Protein AF-A0A0H2LZN5-F1 (afdb_monomer)

Radius of gyration: 19.85 Å; Cα contacts (8 Å, |Δi|>4): 74; chains: 1; bounding box: 41×36×86 Å

Solvent-accessible surface area (backbone atoms only — not comparable to full-atom values): 8452 Å² total; per-residue (Å²): 139,86,89,83,83,89,77,88,76,88,80,86,82,94,75,83,85,69,95,70,86,80,80,78,76,88,75,82,84,89,69,88,72,95,58,69,62,72,63,51,53,54,49,35,51,52,54,40,51,55,56,42,57,68,40,68,80,50,88,52,76,68,36,53,55,49,42,50,53,50,72,68,45,89,46,52,65,57,48,58,61,43,50,57,56,52,42,54,48,36,25,75,72,67,33,56,74,52,25,53,57,60,45,51,60,58,58,55,68,50,64,92,67,56,65,85,87,74,52,87,76,75,77,78,74,84,77,130

Mean predicted aligned error: 14.09 Å

Secondary structure (DSSP, 8-state):
----------------S----------S------S-HHHHHHHHHHHHHHHHHHHHT--SHHHHHHHHHHHH--SHHHHHHHHHHHHHHHHHHH-HHHHHHHHHHHHHHTTTTS-TTSS---------

Foldseek 3Di:
DDDDDDDDDDDDDPPDDDPDPPPPPPPDDDDPPPDDCVVFVVLLVVLLVLLLVLLVVDDDPLSVVLNVQSVPDPGPVSSVVSLVSSQVVCCVPVNNVVSVVSSVVSVVSCVPNDDPVPDDPPPPPPDD

Nearest PDB structures (foldseek):
  4kjm-assembly1_B  TM=8.054E-01  e=5.303E+00  Staphylococcus aureus subsp. aureus MW2
  8hpp-assembly1_C  TM=4.157E-01  e=6.659E+00  Homo sapiens

pLDDT: mean 72.1, std 19.8, range [35.47, 95.19]

Sequence (128 aa):
MRLKVATVLASGNTLLVHMLPFRSFFRFLGIPGTGSPRVGENQLGRIRAAMLSVLQVHGGHSVQRVAQRVRFATDVESLWYLRQDVMVALSAIDGEAAARRQMKAINSMFKGGLPGSMGPRAHQRFTH

Structure (mmCIF, N/CA/C/O backbone):
data_AF-A0A0H2LZN5-F1
#
_entry.id   AF-A0A0H2LZN5-F1
#
loop_
_atom_site.group_PDB
_atom_site.id
_atom_site.type_symbol
_atom_site.label_atom_id
_atom_site.label_alt_id
_atom_site.label_comp_id
_atom_site.label_asym_id
_atom_site.label_entity_id
_atom_site.label_seq_id
_atom_site.pdbx_PDB_ins_code
_atom_site.Cartn_x
_atom_site.Cartn_y
_atom_site.Cartn_z
_atom_site.occupancy
_atom_site.B_iso_or_equiv
_atom_site.auth_seq_id
_atom_site.auth_comp_id
_atom_site.auth_asym_id
_atom_site.auth_atom_id
_atom_site.pdbx_PDB_model_num
ATOM 1 N N . MET A 1 1 ? -12.812 2.847 52.636 1.00 38.31 1 MET A N 1
ATOM 2 C CA . MET A 1 1 ? -11.600 2.019 52.430 1.00 38.31 1 MET A CA 1
ATOM 3 C C . MET A 1 1 ? -11.815 1.098 51.228 1.00 38.31 1 MET A C 1
ATOM 5 O O . MET A 1 1 ? -12.844 0.447 51.183 1.00 38.31 1 MET A O 1
ATOM 9 N N . ARG A 1 2 ? -10.813 1.040 50.334 1.00 38.34 2 ARG A N 1
ATOM 10 C CA . ARG A 1 2 ? -10.564 0.110 49.201 1.00 38.34 2 ARG A CA 1
ATOM 11 C C . ARG A 1 2 ? -11.225 0.332 47.821 1.00 38.34 2 ARG A C 1
ATOM 13 O O . ARG A 1 2 ? -12.371 -0.007 47.574 1.00 38.34 2 ARG A O 1
ATOM 20 N N . LEU A 1 3 ? -10.353 0.808 46.921 1.00 42.69 3 LEU A N 1
ATOM 21 C CA . LEU A 1 3 ? -10.306 0.695 45.457 1.00 42.69 3 LEU A CA 1
ATOM 22 C C . LEU A 1 3 ? -10.593 -0.719 44.902 1.00 42.69 3 LEU A C 1
ATOM 24 O O . LEU A 1 3 ? -10.077 -1.692 45.454 1.00 42.69 3 LEU A O 1
ATOM 28 N N . LYS A 1 4 ? -11.186 -0.786 43.696 1.00 41.25 4 LYS A N 1
ATOM 29 C CA . LYS A 1 4 ? -10.572 -1.314 42.444 1.00 41.25 4 LYS A CA 1
ATOM 30 C C . LYS A 1 4 ? -11.569 -1.164 41.275 1.00 41.25 4 LYS A C 1
ATOM 32 O O . LYS A 1 4 ? -12.687 -1.634 41.378 1.00 41.25 4 LYS A O 1
ATOM 37 N N . VAL A 1 5 ? -11.301 -0.290 40.302 1.00 39.31 5 VAL A N 1
ATOM 38 C CA . VAL A 1 5 ? -10.562 -0.528 39.037 1.00 39.31 5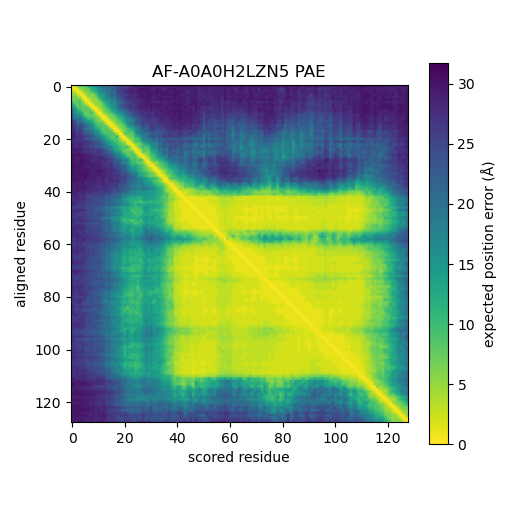 VAL A CA 1
ATOM 39 C C . VAL A 1 5 ? -11.428 -1.180 37.951 1.00 39.31 5 VAL A C 1
ATOM 41 O O . VAL A 1 5 ? -12.007 -2.241 38.137 1.00 39.31 5 VAL A O 1
ATOM 44 N N . ALA A 1 6 ? -11.450 -0.475 36.817 1.00 45.47 6 ALA A N 1
ATOM 45 C CA . ALA A 1 6 ? -11.960 -0.809 35.497 1.00 45.47 6 ALA A CA 1
ATOM 46 C C . ALA A 1 6 ? -12.026 -2.302 35.144 1.00 45.47 6 ALA A C 1
ATOM 48 O O . ALA A 1 6 ? -11.067 -3.051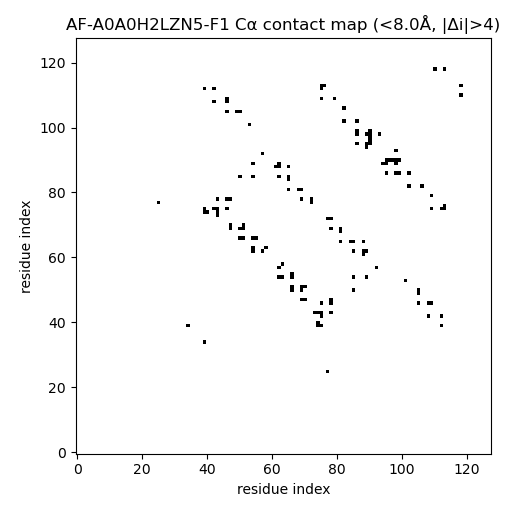 35.313 1.00 45.47 6 ALA A O 1
ATOM 49 N N . THR A 1 7 ? -13.117 -2.695 34.495 1.00 37.47 7 THR A N 1
ATOM 50 C CA . THR A 1 7 ? -13.108 -3.811 33.550 1.00 37.47 7 THR A CA 1
ATOM 51 C C . THR A 1 7 ? -13.967 -3.419 32.362 1.00 37.47 7 THR A C 1
ATOM 53 O O . THR A 1 7 ? -15.192 -3.485 32.376 1.00 37.47 7 THR A O 1
ATOM 56 N N . VAL A 1 8 ? -13.250 -2.938 31.350 1.00 47.56 8 VAL A N 1
ATOM 57 C CA . VAL A 1 8 ? -13.606 -3.012 29.939 1.00 47.56 8 VAL A CA 1
ATOM 58 C C . VAL A 1 8 ? -14.151 -4.410 29.666 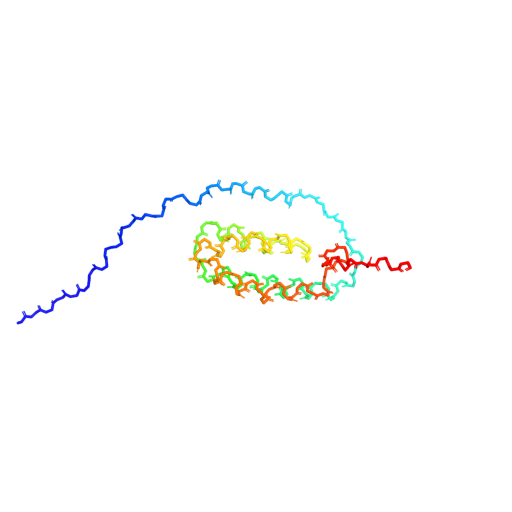1.00 47.56 8 VAL A C 1
ATOM 60 O O . VAL A 1 8 ? -13.405 -5.385 29.746 1.00 47.56 8 VAL A O 1
ATOM 63 N N . LEU A 1 9 ? -15.441 -4.507 29.354 1.00 38.22 9 LEU A N 1
ATOM 64 C CA . LEU A 1 9 ? -16.006 -5.712 28.767 1.00 38.22 9 LEU A CA 1
ATOM 65 C C . LEU A 1 9 ? -16.308 -5.425 27.302 1.00 38.22 9 LEU A C 1
ATOM 67 O O . LEU A 1 9 ? -17.303 -4.806 26.935 1.00 38.22 9 LEU A O 1
ATOM 71 N N . ALA A 1 10 ? -15.359 -5.861 26.485 1.00 45.28 10 ALA A N 1
ATOM 72 C CA . ALA A 1 10 ? -15.526 -6.081 25.070 1.00 45.28 10 ALA A CA 1
ATOM 73 C C . ALA A 1 10 ? -16.607 -7.150 24.847 1.00 45.28 10 ALA A C 1
ATOM 75 O O . ALA A 1 10 ? -16.473 -8.270 25.329 1.00 45.28 10 ALA A O 1
ATOM 76 N N . SER A 1 11 ? -17.660 -6.802 24.113 1.00 35.47 11 SER A N 1
ATOM 77 C CA . SER A 1 11 ? -18.558 -7.720 23.402 1.00 35.47 11 SER A CA 1
ATOM 78 C C . SER A 1 11 ? -19.495 -6.817 22.597 1.00 35.47 11 SER A C 1
ATOM 80 O O . SER A 1 11 ? -20.197 -6.000 23.172 1.00 35.47 11 SER A O 1
ATOM 82 N N . GLY A 1 12 ? -19.491 -6.758 21.276 1.00 43.19 12 GLY A N 1
ATOM 83 C CA . GLY A 1 12 ? -19.223 -7.791 20.300 1.00 43.19 12 GLY A CA 1
ATOM 84 C C . GLY A 1 12 ? -20.276 -7.570 19.224 1.00 43.19 12 GLY A C 1
ATOM 85 O O . GLY A 1 12 ? -21.445 -7.806 19.488 1.00 43.19 12 GLY A O 1
ATOM 86 N N . ASN A 1 13 ? -19.888 -7.055 18.056 1.00 43.62 13 ASN A N 1
ATOM 87 C CA . ASN A 1 13 ? -20.638 -7.277 16.818 1.00 43.62 13 ASN A CA 1
ATOM 88 C C . ASN A 1 13 ? -19.807 -6.863 15.594 1.00 43.62 13 ASN A C 1
ATOM 90 O O . ASN A 1 13 ? -20.169 -5.963 14.842 1.00 43.62 13 ASN A O 1
ATOM 94 N N . THR A 1 14 ? -18.662 -7.516 15.402 1.00 42.53 14 THR A N 1
ATOM 95 C CA . THR A 1 14 ? -17.959 -7.499 14.113 1.00 42.53 14 THR A CA 1
ATOM 96 C C . THR A 1 14 ? -18.413 -8.723 13.334 1.00 42.53 14 THR A C 1
ATOM 98 O O . THR A 1 14 ? -17.675 -9.693 13.181 1.00 42.53 14 THR A O 1
ATOM 101 N N . LEU A 1 15 ? -19.672 -8.718 12.901 1.00 46.66 15 LEU A N 1
ATOM 102 C CA . LEU A 1 15 ? -20.168 -9.699 11.948 1.00 46.66 15 LEU A CA 1
ATOM 103 C C . LEU A 1 15 ? -20.309 -9.032 10.583 1.00 46.66 15 LEU A C 1
ATOM 105 O O . LEU A 1 15 ? -20.947 -7.996 10.441 1.00 46.66 15 LEU A O 1
ATOM 109 N N . LEU A 1 16 ? -19.706 -9.697 9.596 1.00 45.53 16 LEU A N 1
ATOM 110 C CA . LEU A 1 16 ? -19.809 -9.462 8.157 1.00 45.53 16 LEU A CA 1
ATOM 111 C C . LEU A 1 16 ? -19.078 -8.244 7.581 1.00 45.53 16 LEU A C 1
ATOM 113 O O . LEU A 1 16 ? -19.679 -7.353 6.993 1.00 45.53 16 LEU A O 1
ATOM 117 N N . VAL A 1 17 ? -17.747 -8.330 7.534 1.00 47.34 17 VAL A N 1
ATOM 118 C CA . VAL A 1 17 ? -17.034 -7.864 6.333 1.00 47.34 17 VAL A CA 1
ATOM 119 C C . VAL A 1 17 ? -16.269 -9.041 5.738 1.00 47.34 17 VAL A C 1
ATOM 121 O O . VAL A 1 17 ? -15.097 -9.269 6.008 1.00 47.34 17 VAL A O 1
ATOM 124 N N . HIS A 1 18 ? -17.024 -9.829 4.974 1.00 45.88 18 HIS A N 1
ATOM 125 C CA . HIS A 1 18 ? -16.587 -10.546 3.783 1.00 45.88 18 HIS A CA 1
ATOM 126 C C . HIS A 1 18 ? -15.232 -11.282 3.839 1.00 45.88 18 HIS A C 1
ATOM 128 O O . HIS A 1 18 ? -14.163 -10.722 3.593 1.00 45.88 18 HIS A O 1
ATOM 134 N N . MET A 1 19 ? -15.318 -12.611 3.963 1.00 44.31 19 MET A N 1
ATOM 135 C CA . MET A 1 19 ? -14.391 -13.531 3.298 1.00 44.31 19 MET A CA 1
ATOM 136 C C . MET A 1 19 ? -14.301 -13.170 1.804 1.00 44.31 19 MET A C 1
ATOM 138 O O . MET A 1 19 ? -15.100 -13.637 0.996 1.00 44.31 19 MET A O 1
ATOM 142 N N . LEU A 1 20 ? -13.326 -12.353 1.413 1.00 47.09 20 LEU A N 1
ATOM 143 C CA . LEU A 1 20 ? -12.890 -12.255 0.023 1.00 47.09 20 LEU A CA 1
ATOM 144 C C . LEU A 1 20 ? -11.621 -13.098 -0.119 1.00 47.09 20 LEU A C 1
ATOM 146 O O . LEU A 1 20 ? -10.557 -12.689 0.355 1.00 47.09 20 LEU A O 1
ATOM 150 N N . PRO A 1 21 ? -11.678 -14.278 -0.760 1.00 55.94 21 PRO A N 1
ATOM 151 C CA . PRO A 1 21 ? -10.478 -14.999 -1.135 1.00 55.94 21 PRO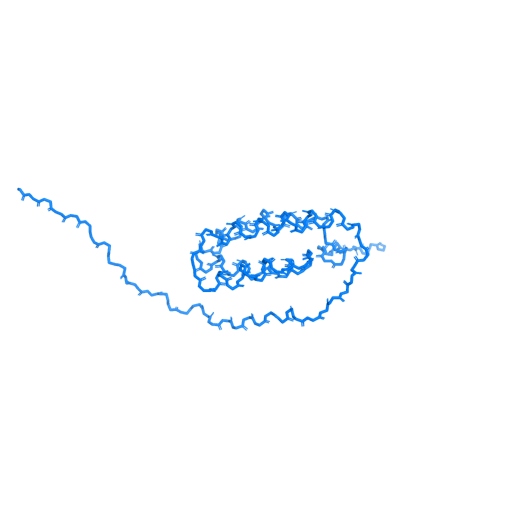 A CA 1
ATOM 152 C C . PRO A 1 21 ? -9.866 -14.282 -2.342 1.00 55.94 21 PRO A C 1
ATOM 154 O O . PRO A 1 21 ? -10.024 -14.723 -3.478 1.00 55.94 21 PRO A O 1
ATOM 157 N N . PHE A 1 22 ? -9.175 -13.157 -2.130 1.00 40.03 22 PHE A N 1
ATOM 158 C CA . PHE A 1 22 ? -8.455 -12.502 -3.221 1.00 40.03 22 PHE A CA 1
ATOM 159 C C . PHE A 1 22 ? -7.158 -13.273 -3.506 1.00 40.03 22 PHE A C 1
ATOM 161 O O . PHE A 1 22 ? -6.078 -13.060 -2.941 1.00 40.03 22 PHE A O 1
ATOM 168 N N . ARG A 1 23 ? -7.334 -14.288 -4.357 1.00 54.19 23 ARG A N 1
ATOM 169 C CA . ARG A 1 23 ? -6.299 -15.036 -5.065 1.00 54.19 23 ARG A CA 1
ATOM 170 C C . ARG A 1 23 ? -5.539 -14.035 -5.932 1.00 54.19 23 ARG A C 1
ATOM 172 O O . ARG A 1 23 ? -6.013 -13.664 -6.995 1.00 54.19 23 ARG A O 1
ATOM 179 N N . SER A 1 24 ? -4.366 -13.608 -5.474 1.00 47.03 24 SER A N 1
ATOM 180 C CA . SER A 1 24 ? -3.421 -12.886 -6.322 1.00 47.03 24 SER A CA 1
ATOM 181 C C . SER A 1 24 ? -2.327 -13.858 -6.745 1.00 47.03 24 SER A C 1
ATOM 183 O O . SER A 1 24 ? -1.479 -14.286 -5.959 1.00 47.03 24 SER A O 1
ATOM 185 N N . PHE A 1 25 ? -2.490 -14.292 -7.986 1.00 49.34 25 PHE A N 1
ATOM 186 C CA . PHE A 1 25 ? -1.801 -15.336 -8.724 1.00 49.34 25 PHE A CA 1
ATOM 187 C C . PHE A 1 25 ? -0.508 -14.791 -9.355 1.00 49.34 25 PHE A C 1
ATOM 189 O O . PHE A 1 25 ? -0.245 -15.025 -10.524 1.00 49.34 25 PHE A O 1
ATOM 196 N N . PHE A 1 26 ? 0.331 -14.053 -8.624 1.00 46.81 26 PHE A N 1
ATOM 197 C CA . PHE A 1 26 ? 1.633 -13.634 -9.170 1.00 46.81 26 PHE A CA 1
ATOM 198 C C . PHE A 1 26 ? 2.675 -14.731 -8.960 1.00 46.81 26 PHE A C 1
ATOM 200 O O . PHE A 1 26 ? 3.669 -14.591 -8.255 1.00 46.81 26 PHE A O 1
ATOM 207 N N . ARG A 1 27 ? 2.389 -15.881 -9.568 1.00 50.25 27 ARG A N 1
ATOM 208 C CA . ARG A 1 27 ? 3.363 -16.904 -9.912 1.00 50.25 27 ARG A CA 1
ATOM 209 C C . ARG A 1 27 ? 3.351 -16.910 -11.438 1.00 50.25 27 ARG A C 1
ATOM 211 O O . ARG A 1 27 ? 2.361 -17.357 -12.003 1.00 50.25 27 ARG A O 1
ATOM 218 N N . PHE A 1 28 ? 4.381 -16.344 -12.079 1.00 57.03 28 PHE A N 1
ATOM 219 C CA . PHE A 1 28 ? 5.165 -17.039 -13.118 1.00 57.03 28 PHE A CA 1
ATOM 220 C C . PHE A 1 28 ? 5.847 -16.176 -14.207 1.00 57.03 28 PHE A C 1
ATOM 222 O O . PHE A 1 28 ? 6.681 -16.724 -14.910 1.00 57.03 28 PHE A O 1
ATOM 229 N N . LEU A 1 29 ? 5.623 -14.870 -14.381 1.00 55.66 29 LEU A N 1
ATOM 230 C CA . LEU A 1 29 ? 6.239 -14.174 -15.534 1.00 55.66 29 LEU A CA 1
ATOM 231 C C . LEU A 1 29 ? 7.371 -13.223 -15.147 1.00 55.66 29 LEU A C 1
ATOM 233 O O . LEU A 1 29 ? 7.179 -12.027 -14.965 1.00 55.66 29 LEU A O 1
ATOM 237 N N . GLY A 1 30 ? 8.577 -13.792 -15.070 1.00 47.22 30 GLY A N 1
ATOM 238 C CA . GLY A 1 30 ? 9.819 -13.041 -15.198 1.00 47.22 30 GLY A CA 1
ATOM 239 C C . GLY A 1 30 ? 10.006 -12.594 -16.647 1.00 47.22 30 GLY A C 1
ATOM 240 O O . GLY A 1 30 ? 10.412 -13.385 -17.492 1.00 47.22 30 GLY A O 1
ATOM 241 N N . ILE A 1 31 ? 9.714 -11.325 -16.924 1.00 54.25 31 ILE A N 1
ATOM 242 C CA . ILE A 1 31 ? 10.175 -10.625 -18.125 1.00 54.25 31 ILE A CA 1
ATOM 243 C C . ILE A 1 31 ? 11.119 -9.527 -17.622 1.00 54.25 31 ILE A C 1
ATOM 245 O O . ILE A 1 31 ? 10.662 -8.646 -16.891 1.00 54.25 31 ILE A O 1
ATOM 249 N N . PRO A 1 32 ? 12.427 -9.556 -17.936 1.00 51.16 32 PRO A N 1
ATOM 250 C CA . PRO A 1 32 ? 13.327 -8.497 -17.511 1.00 51.16 32 PRO A CA 1
ATOM 251 C C . PRO A 1 32 ? 13.009 -7.240 -18.327 1.00 51.16 32 PRO A C 1
ATOM 253 O O . PRO A 1 32 ? 13.383 -7.115 -19.491 1.00 51.16 32 PRO A O 1
ATOM 256 N N . GLY A 1 33 ? 12.268 -6.315 -17.716 1.00 51.47 33 GLY A N 1
ATOM 257 C CA . GLY A 1 33 ? 12.030 -4.990 -18.270 1.00 51.47 33 GLY A CA 1
ATOM 258 C C . GLY A 1 33 ? 13.348 -4.226 -18.387 1.00 51.47 33 GLY A C 1
ATOM 259 O O . GLY A 1 33 ? 14.053 -4.017 -17.401 1.00 51.47 33 GLY A O 1
ATOM 260 N N . THR A 1 34 ? 13.678 -3.809 -19.605 1.00 50.81 34 THR A N 1
ATOM 261 C CA . THR A 1 34 ? 14.847 -2.996 -19.949 1.00 50.81 34 THR A CA 1
ATOM 262 C C . THR A 1 34 ? 14.678 -1.573 -19.410 1.00 50.81 34 THR A C 1
ATOM 264 O O . THR A 1 34 ? 14.220 -0.671 -20.108 1.00 50.81 34 THR A O 1
ATOM 267 N N . GLY A 1 35 ? 15.016 -1.364 -18.142 1.00 52.88 35 GLY A N 1
ATOM 268 C CA . GLY A 1 35 ? 15.076 -0.051 -17.507 1.00 52.88 35 GLY A CA 1
ATOM 269 C C . GLY A 1 35 ? 16.269 -0.001 -16.564 1.00 52.88 35 GLY A C 1
ATOM 270 O O . GLY A 1 35 ? 16.555 -0.991 -15.903 1.00 52.88 35 GLY A O 1
ATOM 271 N N . SER A 1 36 ? 16.984 1.130 -16.545 1.00 52.81 36 SER A N 1
ATOM 272 C CA . SER A 1 36 ? 18.198 1.380 -15.746 1.00 52.81 36 SER A CA 1
ATOM 273 C C . SER A 1 36 ? 18.178 0.642 -14.388 1.00 52.81 36 SER A C 1
ATOM 275 O O . SER A 1 36 ? 17.485 1.095 -13.466 1.00 52.81 36 SER A O 1
ATOM 277 N N . PRO A 1 37 ? 18.921 -0.480 -14.243 1.00 55.81 37 PRO A N 1
ATOM 278 C CA . PRO A 1 37 ? 18.771 -1.404 -13.111 1.00 55.81 37 PRO A CA 1
ATOM 279 C C . PRO A 1 37 ? 18.953 -0.712 -11.759 1.00 55.81 37 PRO A C 1
ATOM 281 O O . PRO A 1 37 ? 18.211 -0.937 -10.810 1.00 55.81 37 PRO A O 1
ATOM 284 N N . ARG A 1 38 ? 19.872 0.255 -11.696 1.00 55.50 38 ARG A N 1
ATOM 285 C CA . ARG A 1 38 ? 20.269 0.913 -10.445 1.00 55.50 38 ARG A CA 1
ATOM 286 C C . ARG A 1 38 ? 19.211 1.862 -9.886 1.00 55.50 38 ARG A C 1
ATOM 288 O O . ARG A 1 38 ? 19.086 1.990 -8.672 1.00 55.50 38 ARG A O 1
ATOM 295 N N . VAL A 1 39 ? 18.460 2.561 -10.736 1.00 56.12 39 VAL A N 1
ATOM 296 C CA . VAL A 1 39 ? 17.415 3.490 -10.263 1.00 56.12 39 VAL A CA 1
ATOM 297 C C . VAL A 1 39 ? 16.156 2.710 -9.881 1.00 56.12 39 VAL A C 1
ATOM 299 O O . VAL A 1 39 ? 15.558 2.994 -8.841 1.00 56.12 39 VAL A O 1
ATOM 302 N N . GLY A 1 40 ? 15.821 1.676 -10.663 1.00 64.06 40 GLY A N 1
ATOM 303 C CA . GLY A 1 40 ? 14.696 0.778 -10.402 1.00 64.06 40 GLY A CA 1
ATOM 304 C C . GLY A 1 40 ? 14.865 -0.043 -9.122 1.00 64.06 40 GLY A C 1
ATOM 305 O O . GLY A 1 40 ? 13.956 -0.061 -8.297 1.00 64.06 40 GLY A O 1
ATOM 306 N N . GLU A 1 41 ? 16.037 -0.644 -8.894 1.00 69.94 41 GLU A N 1
ATOM 307 C CA . GLU A 1 41 ? 16.337 -1.427 -7.682 1.00 69.94 41 GLU A CA 1
ATOM 308 C C . GLU A 1 41 ? 16.298 -0.567 -6.409 1.00 69.94 41 GLU A C 1
ATOM 310 O O . GLU A 1 41 ? 15.727 -0.967 -5.389 1.00 69.94 41 GLU A O 1
ATOM 315 N N . ASN A 1 42 ? 16.831 0.657 -6.477 1.00 82.50 42 ASN A N 1
ATOM 316 C CA . ASN A 1 42 ? 16.787 1.602 -5.361 1.00 82.50 42 ASN A CA 1
ATOM 317 C C . ASN A 1 42 ? 15.355 2.067 -5.054 1.00 82.50 42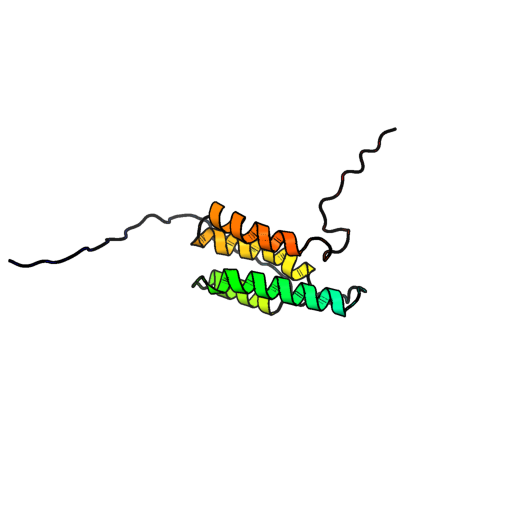 ASN A C 1
ATOM 319 O O . ASN A 1 42 ? 14.976 2.196 -3.889 1.00 82.50 42 ASN A O 1
ATOM 323 N N . GLN A 1 43 ? 14.535 2.318 -6.078 1.00 85.94 43 GLN A N 1
ATOM 324 C CA . GLN A 1 43 ? 13.131 2.689 -5.891 1.00 85.94 43 GLN A CA 1
ATOM 325 C C . GLN A 1 43 ? 12.295 1.520 -5.362 1.00 85.94 43 GLN A C 1
ATOM 327 O O . GLN A 1 43 ? 11.532 1.701 -4.412 1.00 85.94 43 GLN A O 1
ATOM 332 N N . LEU A 1 44 ? 12.498 0.321 -5.910 1.00 89.62 44 LEU A N 1
ATOM 333 C CA . LEU A 1 44 ? 11.915 -0.931 -5.437 1.00 89.62 44 LEU A CA 1
ATOM 334 C C . LEU A 1 44 ? 12.180 -1.137 -3.941 1.00 89.62 44 LEU A C 1
ATOM 336 O O . LEU A 1 44 ? 11.244 -1.358 -3.173 1.00 89.62 44 LEU A O 1
ATOM 340 N N . GLY A 1 45 ? 13.442 -1.016 -3.514 1.00 91.25 45 GLY A N 1
ATOM 341 C CA . GLY A 1 45 ? 13.835 -1.163 -2.113 1.00 91.25 45 GLY A CA 1
ATOM 342 C C . GLY A 1 45 ? 13.143 -0.158 -1.189 1.00 91.25 45 GLY A C 1
ATOM 343 O O . GLY A 1 45 ? 12.615 -0.549 -0.146 1.00 91.25 45 GLY A O 1
ATOM 344 N N . ARG A 1 46 ? 13.071 1.120 -1.593 1.00 92.25 46 ARG A N 1
ATOM 345 C CA . ARG A 1 46 ? 12.391 2.173 -0.816 1.00 92.25 46 ARG A CA 1
ATOM 346 C C . ARG A 1 46 ? 10.896 1.906 -0.651 1.00 92.25 46 ARG A C 1
ATOM 348 O O . ARG A 1 46 ? 10.385 1.993 0.464 1.00 92.25 46 ARG A O 1
ATOM 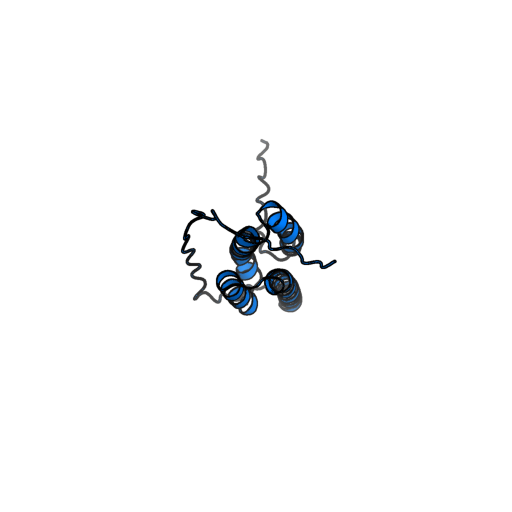355 N N . ILE A 1 47 ? 10.201 1.550 -1.733 1.00 92.88 47 ILE A N 1
ATOM 356 C CA . ILE A 1 47 ? 8.759 1.258 -1.690 1.00 92.88 47 ILE A CA 1
ATOM 357 C C . ILE A 1 47 ? 8.501 0.010 -0.840 1.00 92.88 47 ILE A C 1
ATOM 359 O O . ILE A 1 47 ? 7.608 0.021 0.009 1.00 92.88 47 ILE A O 1
ATOM 363 N N . ARG A 1 48 ? 9.314 -1.043 -1.010 1.00 95.19 48 ARG A N 1
ATOM 364 C CA . ARG A 1 48 ? 9.224 -2.271 -0.209 1.00 95.19 48 ARG A CA 1
ATOM 365 C C . ARG A 1 48 ? 9.357 -1.969 1.282 1.00 95.19 48 ARG A C 1
ATOM 367 O O . ARG A 1 48 ? 8.538 -2.434 2.069 1.00 95.19 48 ARG A O 1
ATOM 374 N N . ALA A 1 49 ? 10.360 -1.181 1.668 1.00 94.44 49 ALA A N 1
ATOM 375 C CA . ALA A 1 49 ? 10.575 -0.801 3.060 1.00 94.44 49 ALA A CA 1
ATOM 376 C C . ALA A 1 49 ? 9.391 -0.001 3.626 1.00 94.44 49 ALA A C 1
ATOM 378 O O . ALA A 1 49 ? 8.922 -0.305 4.721 1.00 94.44 49 ALA A O 1
ATOM 379 N N . ALA A 1 50 ? 8.854 0.958 2.865 1.00 94.50 50 ALA A N 1
ATOM 380 C CA . ALA A 1 50 ? 7.691 1.742 3.281 1.00 94.50 50 ALA A CA 1
ATOM 381 C C . ALA A 1 50 ? 6.438 0.871 3.484 1.00 94.50 50 ALA A C 1
ATOM 383 O O . ALA A 1 50 ? 5.758 0.993 4.502 1.00 94.50 50 ALA A O 1
ATOM 384 N N . MET A 1 51 ? 6.159 -0.051 2.554 1.00 94.44 51 MET A N 1
ATOM 385 C CA . MET A 1 51 ? 5.047 -0.999 2.680 1.00 94.44 51 MET A CA 1
ATOM 386 C C . MET A 1 51 ? 5.221 -1.947 3.871 1.00 94.44 51 MET A C 1
ATOM 388 O O . MET A 1 51 ? 4.265 -2.215 4.591 1.00 94.44 51 MET A O 1
ATOM 392 N N . LEU A 1 52 ? 6.434 -2.450 4.112 1.00 94.38 52 LEU A N 1
ATOM 393 C CA . LEU A 1 52 ? 6.697 -3.307 5.269 1.00 94.38 52 LEU A CA 1
ATOM 394 C C . LEU A 1 52 ? 6.577 -2.543 6.587 1.00 94.38 52 LEU A C 1
ATOM 396 O O . LEU A 1 52 ? 6.047 -3.100 7.540 1.00 94.38 52 LEU A O 1
ATOM 400 N N . SER A 1 53 ? 7.005 -1.281 6.637 1.00 93.38 53 SER A N 1
ATOM 401 C CA . SER A 1 53 ? 6.908 -0.455 7.843 1.00 93.38 53 SER A CA 1
ATOM 402 C C . SER A 1 53 ? 5.457 -0.277 8.29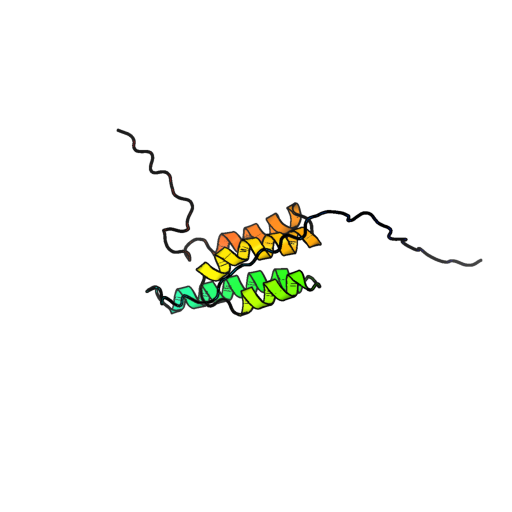5 1.00 93.38 53 SER A C 1
ATOM 404 O O . SER A 1 53 ? 5.172 -0.479 9.471 1.00 93.38 53 SER A O 1
ATOM 406 N N . VAL A 1 54 ? 4.525 -0.003 7.373 1.00 91.12 54 VAL A N 1
ATOM 407 C CA . VAL A 1 54 ? 3.096 0.111 7.728 1.00 91.12 54 VAL A CA 1
ATOM 408 C C . VAL A 1 54 ? 2.476 -1.234 8.116 1.00 91.12 54 VAL A C 1
ATOM 410 O O . VAL A 1 54 ? 1.588 -1.283 8.958 1.00 91.12 54 VAL A O 1
ATOM 413 N N . LEU A 1 55 ? 2.956 -2.348 7.556 1.00 89.94 55 LEU A N 1
ATOM 414 C CA . LEU A 1 55 ? 2.454 -3.684 7.894 1.00 89.94 55 LEU A CA 1
ATOM 415 C C . LEU A 1 55 ? 3.011 -4.205 9.229 1.00 89.94 55 LEU A C 1
ATOM 417 O O . LEU A 1 55 ? 2.302 -4.899 9.943 1.00 89.94 55 LEU A O 1
ATOM 421 N N . GLN A 1 56 ? 4.257 -3.879 9.589 1.00 84.00 56 GLN A N 1
ATOM 422 C CA . GLN A 1 56 ? 4.911 -4.387 10.804 1.00 84.00 56 GLN A CA 1
ATOM 423 C C . GLN A 1 56 ? 4.313 -3.852 12.106 1.00 84.00 56 GLN A C 1
ATOM 425 O O . GLN A 1 56 ? 4.445 -4.506 13.137 1.00 84.00 56 GLN A O 1
ATOM 430 N N . VAL A 1 57 ? 3.637 -2.702 12.060 1.00 78.44 57 VAL A N 1
ATOM 431 C CA . VAL A 1 57 ? 2.909 -2.146 13.211 1.00 78.44 57 VAL A CA 1
ATOM 432 C C . VAL A 1 57 ? 1.727 -3.041 13.612 1.00 78.44 57 VAL A C 1
ATOM 434 O O . VAL A 1 57 ? 1.283 -3.006 14.758 1.00 78.44 57 VAL A O 1
ATOM 437 N N . HIS A 1 58 ? 1.248 -3.891 12.700 1.00 77.06 58 HIS A N 1
ATOM 438 C CA . HIS A 1 58 ? 0.003 -4.626 12.859 1.00 77.06 58 HIS A CA 1
ATOM 439 C C . HIS A 1 58 ? 0.230 -6.143 12.977 1.00 77.06 58 HIS A C 1
ATOM 441 O O . HIS A 1 58 ? 0.910 -6.775 12.166 1.00 77.06 58 HIS A O 1
ATOM 447 N N . GLY A 1 59 ? -0.380 -6.756 13.994 1.00 69.56 59 GLY A N 1
ATOM 448 C CA . GLY A 1 59 ? -0.445 -8.211 14.149 1.00 69.56 59 GLY A CA 1
ATOM 449 C C . GLY A 1 59 ? -1.607 -8.818 13.352 1.00 69.56 59 GLY A C 1
ATOM 450 O O . GLY A 1 59 ? -2.647 -8.188 13.193 1.00 69.56 59 GLY A O 1
ATOM 451 N N . GLY A 1 60 ? -1.456 -10.051 12.855 1.00 81.88 60 GLY A N 1
ATOM 452 C CA . GLY A 1 60 ? -2.557 -10.807 12.238 1.00 81.88 60 GLY A CA 1
ATOM 453 C C . GLY A 1 60 ? -2.165 -11.618 11.001 1.00 81.88 60 GLY A C 1
ATOM 454 O O . GLY A 1 60 ? -1.333 -11.201 10.196 1.00 81.88 60 GLY A O 1
ATOM 455 N N . HIS A 1 61 ? -2.791 -12.784 10.813 1.00 81.81 61 HIS A N 1
ATOM 456 C CA . HIS A 1 61 ? -2.466 -13.705 9.713 1.00 81.81 61 HIS A CA 1
ATOM 457 C C . HIS A 1 61 ? -2.618 -13.083 8.311 1.00 81.81 61 HIS A C 1
ATOM 459 O O . HIS A 1 61 ? -1.833 -13.397 7.414 1.00 81.81 61 HIS A O 1
ATOM 465 N N . SER A 1 62 ? -3.600 -12.197 8.108 1.00 80.81 62 SER A N 1
ATOM 466 C CA . SER A 1 62 ? -3.806 -11.483 6.838 1.00 80.81 62 SER A CA 1
ATOM 467 C C . SER A 1 62 ? -2.648 -10.528 6.530 1.00 80.81 62 SER A C 1
ATOM 469 O O . SER A 1 62 ? -2.089 -10.583 5.435 1.00 80.81 62 SER A O 1
ATOM 471 N N . VAL A 1 63 ? -2.229 -9.729 7.514 1.00 87.38 63 VAL A N 1
ATOM 472 C CA . VAL A 1 63 ? -1.094 -8.796 7.417 1.00 87.38 63 VAL A CA 1
ATOM 473 C C . VAL A 1 63 ? 0.203 -9.541 7.145 1.00 87.38 63 VAL A C 1
ATOM 475 O O . VAL A 1 63 ? 0.943 -9.167 6.240 1.00 87.38 63 VAL A O 1
ATOM 478 N N . GLN A 1 64 ? 0.458 -10.636 7.867 1.00 89.81 64 GLN A N 1
ATOM 479 C CA . GLN A 1 64 ? 1.673 -11.438 7.698 1.00 89.81 64 GLN A CA 1
ATOM 480 C C . GLN A 1 64 ? 1.787 -12.010 6.278 1.00 89.81 64 GLN A C 1
ATOM 482 O O . GLN A 1 64 ? 2.855 -11.958 5.664 1.00 89.81 64 GLN A O 1
ATOM 487 N N . ARG A 1 65 ? 0.671 -12.489 5.709 1.00 88.88 65 ARG A N 1
ATOM 488 C CA . ARG A 1 65 ? 0.630 -12.979 4.324 1.00 88.88 65 ARG A CA 1
ATOM 489 C C . ARG A 1 65 ? 0.965 -11.873 3.321 1.00 88.88 65 ARG A C 1
ATOM 491 O O . ARG A 1 65 ? 1.736 -12.110 2.392 1.00 88.88 65 ARG A O 1
ATOM 498 N N . VAL A 1 66 ? 0.402 -10.677 3.492 1.00 91.56 66 VAL A N 1
ATOM 499 C CA . VAL A 1 66 ? 0.689 -9.531 2.612 1.00 91.56 66 VAL A CA 1
ATOM 500 C C . VAL A 1 66 ? 2.138 -9.066 2.781 1.00 91.56 66 VAL A C 1
ATOM 502 O O . VAL A 1 66 ? 2.825 -8.847 1.786 1.00 91.56 66 VAL A O 1
ATOM 505 N N . ALA A 1 67 ? 2.651 -9.014 4.011 1.00 92.56 67 ALA A N 1
ATOM 506 C CA . ALA A 1 67 ? 4.034 -8.641 4.300 1.00 92.56 67 ALA A CA 1
ATOM 507 C C . ALA A 1 67 ? 5.045 -9.593 3.645 1.00 92.56 67 ALA A C 1
ATOM 509 O O . ALA A 1 67 ? 6.049 -9.139 3.096 1.00 92.56 67 ALA A O 1
ATOM 510 N N . GLN A 1 68 ? 4.775 -10.903 3.628 1.00 92.12 68 GLN A N 1
ATOM 511 C CA . GLN A 1 68 ? 5.604 -11.851 2.881 1.00 92.12 68 GLN A CA 1
ATOM 512 C C . GLN A 1 68 ? 5.585 -11.567 1.376 1.00 92.12 68 GLN A C 1
ATOM 514 O O . GLN A 1 68 ? 6.649 -11.506 0.764 1.00 92.12 68 GLN A O 1
ATOM 519 N N . ARG A 1 69 ? 4.410 -11.332 0.778 1.00 90.81 69 ARG A N 1
ATOM 520 C CA . ARG A 1 69 ? 4.311 -10.998 -0.656 1.00 90.81 69 ARG A CA 1
ATOM 521 C C . ARG A 1 69 ? 5.096 -9.730 -1.002 1.00 90.81 69 ARG A C 1
ATOM 523 O O . ARG A 1 69 ? 5.838 -9.728 -1.975 1.00 90.81 69 ARG A O 1
ATOM 530 N N . VAL A 1 70 ? 4.992 -8.689 -0.173 1.00 93.00 70 VAL A N 1
ATOM 531 C CA . VAL A 1 70 ? 5.763 -7.443 -0.328 1.00 93.00 70 VAL A CA 1
ATOM 532 C C . VAL A 1 70 ? 7.266 -7.710 -0.224 1.00 93.00 70 VAL A C 1
ATOM 534 O O . VAL A 1 70 ? 8.042 -7.197 -1.028 1.00 93.00 70 VAL A O 1
ATOM 537 N N . ARG A 1 71 ? 7.695 -8.540 0.736 1.00 92.38 71 ARG A N 1
ATOM 538 C CA . ARG A 1 71 ? 9.110 -8.882 0.941 1.00 92.38 71 ARG A CA 1
ATOM 539 C C . ARG A 1 71 ? 9.733 -9.562 -0.280 1.00 92.38 71 ARG A C 1
ATOM 541 O O . ARG A 1 71 ? 10.879 -9.259 -0.597 1.00 92.38 71 ARG A O 1
ATOM 548 N N . PHE A 1 72 ? 8.987 -10.441 -0.948 1.00 89.81 72 PHE A N 1
ATOM 549 C CA . PHE A 1 72 ? 9.472 -11.227 -2.088 1.00 89.81 72 PHE A CA 1
ATOM 550 C C . PHE A 1 72 ? 9.178 -10.616 -3.465 1.00 89.81 72 PHE A C 1
ATOM 552 O O . PHE A 1 72 ? 9.611 -11.176 -4.467 1.00 89.81 72 PHE A O 1
ATOM 559 N N . ALA A 1 73 ? 8.478 -9.483 -3.547 1.00 90.25 73 ALA A N 1
ATOM 560 C CA . ALA A 1 73 ? 8.245 -8.800 -4.818 1.00 90.25 73 ALA A CA 1
ATOM 561 C C . ALA A 1 73 ? 9.574 -8.367 -5.464 1.00 90.25 73 ALA A C 1
ATOM 563 O O . ALA A 1 73 ? 10.398 -7.717 -4.814 1.00 90.25 73 ALA A O 1
ATOM 564 N N . THR A 1 74 ? 9.771 -8.711 -6.736 1.00 87.00 74 THR A N 1
ATOM 565 C CA . THR A 1 74 ? 11.031 -8.529 -7.481 1.00 87.00 74 THR A CA 1
ATOM 566 C C . THR A 1 74 ? 11.112 -7.230 -8.273 1.00 87.00 74 THR A C 1
ATOM 568 O O . THR A 1 74 ? 12.192 -6.839 -8.701 1.00 87.00 74 THR A O 1
ATOM 571 N N . ASP A 1 75 ? 9.989 -6.543 -8.441 1.00 85.06 75 ASP A N 1
ATOM 572 C CA . ASP A 1 75 ? 9.843 -5.402 -9.338 1.00 85.06 75 ASP A CA 1
ATOM 573 C C . ASP A 1 75 ? 8.786 -4.417 -8.811 1.00 85.06 75 ASP A C 1
ATOM 575 O O . ASP A 1 75 ? 7.968 -4.724 -7.934 1.00 85.06 75 ASP A O 1
ATOM 579 N N . VAL A 1 76 ? 8.858 -3.178 -9.306 1.00 87.69 76 VAL A N 1
ATOM 580 C CA . VAL A 1 76 ? 7.990 -2.074 -8.865 1.00 87.69 76 VAL A CA 1
ATOM 581 C C . VAL A 1 76 ? 6.531 -2.324 -9.260 1.00 87.69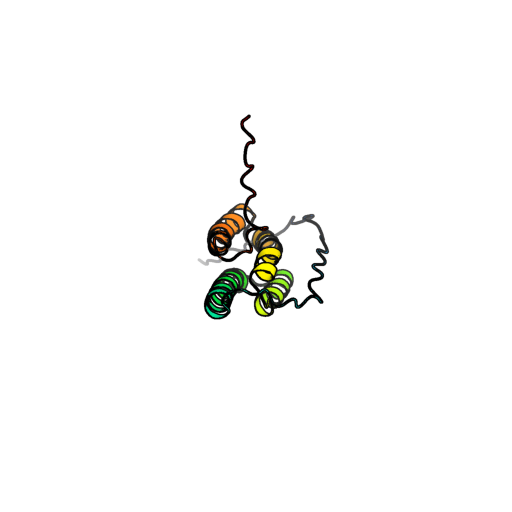 76 VAL A C 1
ATOM 583 O O . VAL A 1 76 ? 5.623 -1.922 -8.534 1.00 87.69 76 VAL A O 1
ATOM 586 N N . GLU A 1 77 ? 6.291 -3.024 -10.368 1.00 84.94 77 GLU A N 1
ATOM 587 C CA . GLU A 1 77 ? 4.951 -3.370 -10.843 1.00 84.94 77 GLU A CA 1
ATOM 588 C C . GLU A 1 77 ? 4.241 -4.342 -9.884 1.00 84.94 77 GLU A C 1
ATOM 590 O O . GLU A 1 77 ? 3.098 -4.112 -9.485 1.00 84.94 77 GLU A O 1
ATOM 595 N N . SER A 1 78 ? 4.940 -5.370 -9.411 1.00 88.31 78 SER A N 1
ATOM 596 C CA . SER A 1 78 ? 4.450 -6.308 -8.403 1.00 88.31 78 SER A CA 1
ATOM 597 C C . SER A 1 78 ? 4.071 -5.591 -7.106 1.00 88.31 78 SER A C 1
ATOM 599 O O . SER A 1 78 ? 3.002 -5.838 -6.543 1.00 88.31 78 SER A O 1
ATOM 601 N N . LEU A 1 79 ? 4.899 -4.643 -6.645 1.00 91.31 79 LEU A N 1
ATOM 602 C CA . LEU A 1 79 ? 4.552 -3.801 -5.493 1.00 91.31 79 LEU A CA 1
ATOM 603 C C . LEU A 1 79 ? 3.326 -2.924 -5.768 1.00 91.31 79 LEU A C 1
ATOM 605 O O . LEU A 1 79 ? 2.494 -2.733 -4.881 1.00 91.31 79 LEU A O 1
ATOM 609 N N . TRP A 1 80 ? 3.176 -2.413 -6.989 1.00 90.38 80 TRP A N 1
ATOM 610 C CA . TRP A 1 80 ? 2.009 -1.625 -7.371 1.00 90.38 80 TRP A CA 1
ATOM 611 C C . TRP A 1 80 ? 0.719 -2.440 -7.311 1.00 90.38 80 TRP A C 1
ATOM 613 O O . TRP A 1 80 ? -0.288 -1.925 -6.836 1.00 90.38 80 TRP A O 1
ATOM 623 N N . TYR A 1 81 ? 0.723 -3.708 -7.716 1.00 88.31 81 TYR A N 1
ATOM 624 C CA . TYR A 1 81 ? -0.450 -4.567 -7.533 1.00 88.31 81 TYR A CA 1
ATOM 625 C C . TYR A 1 81 ? -0.723 -4.864 -6.056 1.00 88.31 81 TYR A C 1
ATOM 627 O O . TYR A 1 81 ? -1.875 -4.821 -5.614 1.00 88.31 81 TYR A O 1
ATOM 635 N N . LEU A 1 82 ? 0.331 -5.073 -5.264 1.00 92.44 82 LEU A N 1
ATOM 636 C CA . LEU A 1 82 ? 0.208 -5.319 -3.827 1.00 92.44 82 LEU A CA 1
ATOM 637 C C . LEU A 1 82 ? -0.336 -4.118 -3.045 1.00 92.44 82 LEU A C 1
ATOM 639 O O . LEU A 1 82 ? -0.851 -4.313 -1.948 1.00 92.44 82 LEU A O 1
ATOM 643 N N . ARG A 1 83 ? -0.318 -2.893 -3.592 1.00 92.12 83 ARG A N 1
ATOM 644 C CA . ARG A 1 83 ? -0.903 -1.711 -2.924 1.00 92.12 83 ARG A CA 1
ATOM 645 C C . ARG A 1 83 ? -2.359 -1.935 -2.498 1.00 92.12 83 ARG A C 1
ATOM 647 O O . ARG A 1 83 ? -2.769 -1.447 -1.448 1.00 92.12 83 ARG A O 1
ATOM 654 N N . GLN A 1 84 ? -3.129 -2.680 -3.297 1.00 90.44 84 GLN A N 1
ATOM 655 C CA . GLN A 1 84 ? -4.529 -2.979 -3.005 1.00 90.44 84 GLN A CA 1
ATOM 656 C C . GLN A 1 84 ? -4.644 -3.975 -1.848 1.00 90.44 84 GLN A C 1
ATOM 658 O O . GLN A 1 84 ? -5.435 -3.755 -0.935 1.00 90.44 84 GLN A O 1
ATOM 663 N N . ASP A 1 85 ? -3.808 -5.016 -1.841 1.00 90.88 85 ASP A N 1
ATOM 664 C CA . ASP A 1 85 ? -3.743 -5.985 -0.744 1.00 90.88 85 ASP A CA 1
ATOM 665 C C . ASP A 1 85 ? -3.345 -5.300 0.577 1.00 90.88 85 ASP A C 1
ATOM 667 O O . ASP A 1 85 ? -3.947 -5.561 1.619 1.00 90.88 85 ASP A O 1
ATOM 671 N N . VAL A 1 86 ? -2.377 -4.374 0.539 1.00 92.19 86 VAL A N 1
ATOM 672 C CA . VAL A 1 86 ? -1.970 -3.582 1.712 1.00 92.19 86 VAL A CA 1
ATOM 673 C C . VAL A 1 86 ? -3.108 -2.666 2.174 1.00 92.19 86 VAL A C 1
ATOM 675 O O . VAL A 1 86 ? -3.378 -2.600 3.368 1.00 92.19 86 VAL A O 1
ATOM 678 N N . MET A 1 87 ? -3.825 -2.001 1.259 1.00 92.75 87 MET A N 1
ATOM 679 C CA . MET A 1 87 ? -4.981 -1.164 1.610 1.00 92.75 87 MET A CA 1
ATOM 680 C C . MET A 1 87 ? -6.073 -1.974 2.314 1.00 92.75 87 MET A C 1
ATOM 682 O O . MET A 1 87 ? -6.588 -1.530 3.338 1.00 92.75 87 MET A O 1
ATOM 686 N N . VAL A 1 88 ? -6.413 -3.154 1.789 1.00 91.31 88 VAL A N 1
ATOM 687 C CA . VAL A 1 88 ? -7.432 -4.036 2.377 1.00 91.31 88 VAL A CA 1
ATOM 688 C C . VAL A 1 88 ? -6.988 -4.515 3.757 1.00 91.31 88 VAL A C 1
ATOM 690 O O . VAL A 1 88 ? -7.768 -4.443 4.704 1.00 91.31 88 VAL A O 1
ATOM 693 N N . ALA A 1 89 ? -5.729 -4.939 3.892 1.00 90.62 89 ALA A N 1
ATOM 694 C CA . ALA A 1 89 ? -5.180 -5.385 5.168 1.00 90.62 89 ALA A CA 1
ATOM 695 C C . ALA A 1 89 ? -5.192 -4.272 6.229 1.00 90.62 89 ALA A C 1
ATOM 697 O O . ALA A 1 89 ? -5.624 -4.520 7.349 1.00 90.62 89 ALA A O 1
ATOM 698 N N . LEU A 1 90 ? -4.780 -3.050 5.875 1.00 89.25 90 LEU A N 1
ATOM 699 C CA . LEU A 1 90 ? -4.795 -1.903 6.791 1.00 89.25 90 LEU A CA 1
ATOM 700 C C . LEU A 1 90 ? -6.222 -1.451 7.127 1.00 89.25 90 LEU A C 1
ATOM 702 O O . LEU A 1 90 ? -6.516 -1.152 8.279 1.00 89.25 90 LEU A O 1
ATOM 706 N N . SER A 1 91 ? -7.130 -1.438 6.147 1.00 91.06 91 SER A N 1
ATOM 707 C CA . SER A 1 91 ? -8.526 -1.017 6.359 1.00 91.06 91 SER A CA 1
ATOM 708 C C . SER A 1 91 ? -9.266 -1.936 7.324 1.00 91.06 91 SER A C 1
ATOM 710 O O . SER A 1 91 ? -10.116 -1.469 8.076 1.00 91.06 91 SER A O 1
ATOM 712 N N . ALA A 1 92 ? -8.925 -3.226 7.328 1.00 87.69 92 ALA A N 1
ATOM 713 C CA . ALA A 1 92 ? -9.490 -4.196 8.258 1.00 87.69 92 ALA A CA 1
ATOM 714 C C . ALA A 1 92 ? -9.059 -3.969 9.721 1.00 87.69 92 ALA A C 1
ATOM 716 O O . ALA A 1 92 ? -9.676 -4.542 10.615 1.00 87.69 92 ALA A O 1
ATOM 717 N N . ILE A 1 93 ? -8.013 -3.170 9.964 1.00 87.06 93 ILE A N 1
ATOM 718 C CA . ILE A 1 93 ? -7.392 -2.995 11.286 1.00 87.06 93 ILE A CA 1
ATOM 719 C C . ILE A 1 93 ? -7.605 -1.573 11.801 1.00 87.06 93 ILE A C 1
ATOM 721 O O . ILE A 1 93 ? -8.187 -1.391 12.865 1.00 87.06 93 ILE A O 1
ATOM 725 N N . ASP A 1 94 ? -7.203 -0.574 11.015 1.00 85.88 94 ASP A N 1
ATOM 726 C CA . ASP A 1 94 ? -7.249 0.845 11.399 1.00 85.88 94 ASP A CA 1
ATOM 727 C C . ASP A 1 94 ? -8.504 1.569 10.883 1.00 85.88 94 ASP A C 1
ATOM 729 O O . ASP A 1 94 ? -8.724 2.753 11.159 1.00 85.88 94 ASP A O 1
ATOM 733 N N . GLY A 1 95 ? -9.309 0.887 10.068 1.00 89.00 95 GLY A N 1
ATOM 734 C CA . GLY A 1 95 ? -10.388 1.497 9.309 1.00 89.00 95 GLY A CA 1
ATOM 735 C C . GLY A 1 95 ? -9.906 2.197 8.035 1.00 89.00 95 GLY A C 1
ATOM 736 O O . GLY A 1 95 ? -8.747 2.587 7.856 1.00 89.00 95 GLY A O 1
ATOM 737 N N . GLU A 1 96 ? -10.840 2.379 7.110 1.00 90.44 96 GLU A N 1
ATOM 738 C CA . GLU A 1 96 ? -10.540 2.806 5.744 1.00 90.44 96 GLU A CA 1
ATOM 739 C C . GLU A 1 96 ? -9.908 4.208 5.667 1.00 90.44 96 GLU A C 1
ATOM 741 O O . GLU A 1 96 ? -8.973 4.442 4.899 1.00 90.44 96 GLU A O 1
ATOM 746 N N . ALA A 1 97 ? -10.369 5.157 6.487 1.00 91.88 97 ALA A N 1
ATOM 747 C CA . ALA A 1 97 ? -9.856 6.528 6.473 1.00 91.88 97 ALA A CA 1
ATOM 748 C C . ALA A 1 97 ? -8.386 6.618 6.929 1.00 91.88 97 ALA A C 1
ATOM 750 O O . ALA A 1 97 ? -7.608 7.410 6.389 1.00 91.88 97 ALA A O 1
ATOM 751 N N . ALA A 1 98 ? -7.984 5.813 7.916 1.00 88.25 98 ALA A N 1
ATOM 752 C CA . ALA A 1 98 ? -6.597 5.738 8.366 1.00 88.25 98 ALA A CA 1
ATOM 753 C C . ALA A 1 98 ? -5.717 5.037 7.319 1.00 88.25 98 ALA A C 1
ATOM 755 O O . ALA A 1 98 ? -4.689 5.594 6.922 1.00 88.25 98 ALA A O 1
ATOM 756 N N . ALA A 1 99 ? -6.180 3.905 6.780 1.00 91.25 99 ALA A N 1
ATOM 757 C CA . ALA A 1 99 ? -5.494 3.172 5.719 1.00 91.25 99 ALA A CA 1
ATOM 758 C C . ALA A 1 99 ? -5.242 4.045 4.476 1.00 91.25 99 ALA A C 1
ATOM 760 O O . ALA A 1 99 ? -4.124 4.103 3.960 1.00 91.25 99 ALA A O 1
ATOM 761 N N . ARG A 1 100 ? -6.245 4.819 4.035 1.00 91.38 100 ARG A N 1
ATOM 762 C CA . ARG A 1 100 ? -6.120 5.749 2.898 1.00 91.38 100 ARG A CA 1
ATOM 763 C C . ARG A 1 100 ? -5.058 6.825 3.129 1.00 91.38 100 ARG A C 1
ATOM 765 O O . ARG A 1 100 ? -4.332 7.165 2.192 1.00 91.38 100 ARG A O 1
ATOM 772 N N . ARG A 1 101 ? -4.943 7.355 4.353 1.00 92.25 101 ARG A N 1
ATOM 773 C CA . ARG A 1 101 ? -3.913 8.348 4.706 1.00 92.25 101 ARG A CA 1
ATOM 774 C C . ARG A 1 101 ? -2.511 7.751 4.617 1.00 92.25 101 ARG A C 1
ATOM 776 O O . ARG A 1 101 ? -1.660 8.346 3.959 1.00 92.25 101 ARG A O 1
ATOM 783 N N . GLN A 1 102 ? -2.295 6.569 5.195 1.00 90.25 102 GLN A N 1
ATOM 784 C CA . GLN A 1 102 ? -1.007 5.866 5.125 1.00 90.25 102 GLN A CA 1
ATOM 785 C C . GLN A 1 102 ? -0.640 5.523 3.669 1.00 90.25 102 GLN A C 1
ATOM 787 O O . GLN A 1 102 ? 0.473 5.786 3.209 1.00 90.25 102 GLN A O 1
ATOM 792 N N . MET A 1 103 ? -1.612 5.033 2.893 1.00 91.94 103 MET A N 1
ATOM 793 C CA . MET A 1 103 ? -1.392 4.643 1.502 1.00 91.94 103 MET A CA 1
ATOM 794 C C . MET A 1 103 ? -1.097 5.827 0.576 1.00 91.94 103 MET A C 1
ATOM 796 O O . MET A 1 103 ? -0.431 5.657 -0.442 1.00 91.94 103 MET A O 1
ATOM 800 N N . LYS A 1 104 ? -1.551 7.044 0.900 1.00 91.81 104 LYS A N 1
ATOM 801 C CA . LYS A 1 104 ? -1.278 8.240 0.085 1.00 91.81 104 LYS A CA 1
ATOM 802 C C . LYS A 1 104 ? 0.226 8.502 -0.058 1.00 91.81 104 LYS A C 1
ATOM 804 O O . LYS A 1 104 ? 0.679 8.815 -1.159 1.00 91.81 104 LYS A O 1
ATOM 809 N N . ALA A 1 105 ? 0.987 8.340 1.026 1.00 88.94 105 ALA A N 1
ATOM 810 C CA . ALA A 1 105 ? 2.438 8.503 1.012 1.00 88.94 105 ALA A CA 1
ATOM 811 C C . ALA A 1 105 ? 3.102 7.433 0.132 1.00 88.94 105 ALA A C 1
ATOM 813 O O . ALA A 1 105 ? 3.864 7.769 -0.773 1.00 88.94 105 ALA A O 1
ATOM 814 N N . ILE A 1 106 ? 2.728 6.165 0.319 1.00 91.31 106 ILE A N 1
ATOM 815 C CA . ILE A 1 106 ? 3.236 5.027 -0.464 1.00 91.31 106 ILE A CA 1
ATOM 816 C C . ILE A 1 106 ? 2.909 5.192 -1.957 1.00 91.31 106 ILE A C 1
ATOM 818 O O . ILE A 1 106 ? 3.794 5.082 -2.801 1.00 91.31 106 ILE A O 1
ATOM 822 N N . ASN A 1 107 ? 1.669 5.558 -2.298 1.00 90.12 107 ASN A N 1
ATOM 823 C CA . ASN A 1 107 ? 1.225 5.782 -3.678 1.00 90.12 107 ASN A CA 1
ATOM 824 C C . ASN A 1 107 ? 2.041 6.864 -4.396 1.00 90.12 107 ASN A C 1
ATOM 826 O O . ASN A 1 107 ? 2.246 6.785 -5.606 1.00 90.12 107 ASN A O 1
ATOM 830 N N . SER A 1 108 ? 2.519 7.879 -3.671 1.00 89.25 108 SER A N 1
ATOM 831 C CA . SER A 1 108 ? 3.350 8.928 -4.267 1.00 89.25 108 SER A CA 1
ATOM 832 C C . SER A 1 108 ? 4.738 8.428 -4.679 1.00 89.25 108 SER A C 1
ATOM 834 O O . SER A 1 108 ? 5.281 8.930 -5.658 1.00 89.25 108 SER A O 1
ATOM 836 N N . MET A 1 109 ? 5.270 7.399 -4.010 1.00 88.69 109 MET A N 1
ATOM 837 C CA . MET A 1 109 ? 6.589 6.820 -4.303 1.00 88.69 109 MET A CA 1
ATOM 838 C C . MET A 1 109 ? 6.622 6.042 -5.623 1.00 88.69 109 MET A C 1
ATOM 840 O O . MET A 1 109 ? 7.697 5.814 -6.174 1.00 88.69 109 MET A O 1
ATOM 844 N N . PHE A 1 110 ? 5.457 5.652 -6.146 1.00 85.19 110 PHE A N 1
ATOM 845 C CA . PHE A 1 110 ? 5.328 5.013 -7.456 1.00 85.19 110 PHE A CA 1
ATOM 846 C C . PHE A 1 110 ? 5.375 6.007 -8.623 1.00 85.19 110 PHE A C 1
ATOM 848 O O . PHE A 1 110 ? 5.571 5.605 -9.772 1.00 85.19 110 PHE A O 1
ATOM 855 N N . LYS A 1 111 ? 5.211 7.311 -8.362 1.00 80.75 111 LYS A N 1
ATOM 856 C CA . LYS A 1 111 ? 5.300 8.334 -9.410 1.00 80.75 111 LYS A CA 1
ATOM 857 C C . LYS A 1 111 ? 6.720 8.345 -9.987 1.00 80.75 111 LYS A C 1
ATOM 859 O O . LYS A 1 111 ? 7.690 8.447 -9.245 1.00 80.75 111 LYS A O 1
ATOM 864 N N . GLY A 1 112 ? 6.832 8.211 -11.309 1.00 72.62 112 GLY A N 1
ATOM 865 C CA . GLY A 1 112 ? 8.113 8.190 -12.027 1.00 72.62 112 GLY A CA 1
ATOM 866 C C . GLY A 1 112 ? 8.857 6.846 -12.036 1.00 72.62 112 GLY A C 1
ATOM 867 O O . GLY A 1 112 ? 9.883 6.758 -12.696 1.00 72.62 112 GLY A O 1
ATOM 868 N N . GLY A 1 113 ? 8.355 5.813 -11.343 1.00 66.75 113 GLY A N 1
ATOM 869 C CA . GLY A 1 113 ? 8.950 4.463 -11.327 1.00 66.75 113 GLY A CA 1
ATOM 870 C C . GLY A 1 113 ? 8.139 3.386 -12.045 1.00 66.75 113 GLY A C 1
ATOM 871 O O . GLY A 1 113 ? 8.558 2.234 -12.097 1.00 66.75 113 GLY A O 1
ATOM 872 N N . LEU A 1 114 ? 6.959 3.741 -12.555 1.00 70.38 114 LEU A N 1
ATOM 873 C CA . LEU A 1 114 ? 6.082 2.835 -13.290 1.00 70.38 114 LEU A CA 1
ATOM 874 C C . LEU A 1 114 ? 6.312 2.983 -14.801 1.00 70.38 114 LEU A C 1
ATOM 876 O O . LEU A 1 114 ? 6.541 4.108 -15.259 1.00 70.38 114 LEU A O 1
ATOM 880 N N . PRO A 1 115 ? 6.205 1.894 -15.588 1.00 60.38 115 PRO A N 1
ATOM 881 C CA . PRO A 1 115 ? 6.159 2.004 -17.041 1.00 60.38 115 PRO A CA 1
ATOM 882 C C . PRO A 1 115 ? 5.011 2.944 -17.436 1.00 60.38 115 PRO A C 1
ATOM 884 O O . PRO A 1 115 ? 3.959 2.954 -16.792 1.00 60.38 115 PRO A O 1
ATOM 887 N N . GLY A 1 116 ? 5.208 3.758 -18.479 1.00 58.78 116 GLY A N 1
ATOM 888 C CA . GLY A 1 116 ? 4.273 4.826 -18.872 1.00 58.78 116 GLY A CA 1
ATOM 889 C C . GLY A 1 116 ? 2.825 4.371 -19.122 1.00 58.78 116 GLY A C 1
ATOM 890 O O . GLY A 1 116 ? 1.914 5.192 -19.125 1.00 58.78 116 GLY A O 1
ATOM 891 N N . SER A 1 117 ? 2.594 3.063 -19.262 1.00 56.47 117 SER A N 1
ATOM 892 C CA . SER A 1 117 ? 1.284 2.417 -19.378 1.00 56.47 117 SER A CA 1
ATOM 893 C C . SER A 1 117 ? 0.468 2.358 -18.076 1.00 56.47 117 SER A C 1
ATOM 895 O O . SER A 1 117 ? -0.753 2.212 -18.151 1.00 56.47 117 SER A O 1
ATOM 897 N N . MET A 1 118 ? 1.103 2.467 -16.901 1.00 63.00 118 MET A N 1
ATOM 898 C CA . MET A 1 118 ? 0.466 2.295 -15.581 1.00 63.00 118 MET A CA 1
ATOM 899 C C . MET A 1 118 ? 0.085 3.612 -14.886 1.00 63.00 118 MET A C 1
ATOM 901 O O . MET A 1 118 ? -0.590 3.593 -13.853 1.00 63.00 118 MET A O 1
ATOM 905 N N . GLY A 1 119 ? 0.522 4.756 -15.418 1.00 61.22 119 GLY A N 1
ATOM 906 C CA . GLY A 1 119 ? 0.120 6.071 -14.920 1.00 61.22 119 GLY A CA 1
ATOM 907 C C . GLY A 1 119 ? -1.342 6.395 -15.259 1.00 61.22 119 GLY A C 1
ATOM 908 O O . GLY A 1 119 ? -1.915 5.779 -16.161 1.00 61.22 119 GLY A O 1
ATOM 909 N N . PRO A 1 120 ? -1.971 7.369 -14.570 1.00 53.34 120 PRO A N 1
ATOM 910 C CA . PRO A 1 120 ? -3.262 7.900 -14.991 1.00 53.34 120 PRO A CA 1
ATOM 911 C C . PRO A 1 120 ? -3.169 8.287 -16.466 1.00 53.34 120 PRO A C 1
ATOM 913 O O . PRO A 1 120 ? -2.360 9.144 -16.825 1.00 53.34 120 PRO A O 1
ATOM 916 N N . ARG A 1 121 ? -3.956 7.628 -17.323 1.00 58.47 121 ARG A N 1
ATOM 917 C CA . ARG A 1 121 ? -4.016 7.971 -18.743 1.00 58.47 121 ARG A CA 1
ATOM 918 C C . ARG A 1 121 ? -4.509 9.410 -18.826 1.00 58.47 121 ARG A C 1
ATOM 920 O O . ARG A 1 121 ? -5.676 9.677 -18.539 1.00 58.47 121 ARG A O 1
ATOM 927 N N . ALA A 1 122 ? -3.618 10.336 -19.172 1.00 58.75 122 ALA A N 1
ATOM 928 C CA . ALA A 1 122 ? -4.038 11.653 -19.606 1.00 58.75 122 ALA A CA 1
ATOM 929 C C . ALA A 1 122 ? -4.895 11.408 -20.846 1.00 58.75 122 ALA A C 1
ATOM 931 O O . ALA A 1 122 ? -4.401 10.935 -21.867 1.00 58.75 122 ALA A O 1
ATOM 932 N N . HIS A 1 123 ? -6.202 11.611 -20.714 1.00 55.19 123 HIS A N 1
ATOM 933 C CA . HIS A 1 123 ? -7.113 11.606 -21.841 1.00 55.19 123 HIS A CA 1
ATOM 934 C C . HIS A 1 123 ? -6.655 12.754 -22.731 1.00 55.19 123 HIS A C 1
ATOM 936 O O . HIS A 1 123 ? -6.928 13.920 -22.455 1.00 55.19 123 HIS A O 1
ATOM 942 N N . GLN A 1 124 ? -5.863 12.434 -23.750 1.00 57.88 124 GLN A N 1
ATOM 943 C CA . GLN A 1 124 ? -5.500 13.394 -24.768 1.00 57.88 124 GLN A CA 1
ATOM 944 C C . GLN A 1 124 ? -6.809 13.730 -25.473 1.00 57.88 124 GLN A C 1
ATOM 946 O O . GLN A 1 124 ? -7.349 12.946 -26.250 1.00 57.88 124 GLN A O 1
ATOM 951 N N . ARG A 1 125 ? -7.401 14.848 -25.054 1.00 53.91 125 ARG A N 1
ATOM 952 C CA . ARG A 1 125 ? -8.627 15.389 -25.613 1.00 53.91 125 ARG A CA 1
ATOM 953 C C . ARG A 1 125 ? -8.280 15.757 -27.048 1.00 53.91 125 ARG A C 1
ATOM 955 O O . ARG A 1 125 ? -7.639 16.780 -27.276 1.00 53.91 125 ARG A O 1
ATOM 962 N N . PHE A 1 126 ? -8.621 14.878 -27.987 1.00 56.03 126 PHE A N 1
ATOM 963 C CA . PHE A 1 126 ? -8.575 15.182 -29.410 1.00 56.03 126 PHE A CA 1
ATOM 964 C C . PHE A 1 126 ? -9.453 16.414 -29.616 1.00 56.03 126 PHE A C 1
ATOM 966 O O . PHE A 1 126 ? -10.676 16.345 -29.520 1.00 56.03 126 PHE A O 1
ATOM 973 N N . THR A 1 127 ? -8.800 17.560 -29.759 1.00 62.50 127 THR A N 1
ATOM 974 C CA . THR A 1 127 ?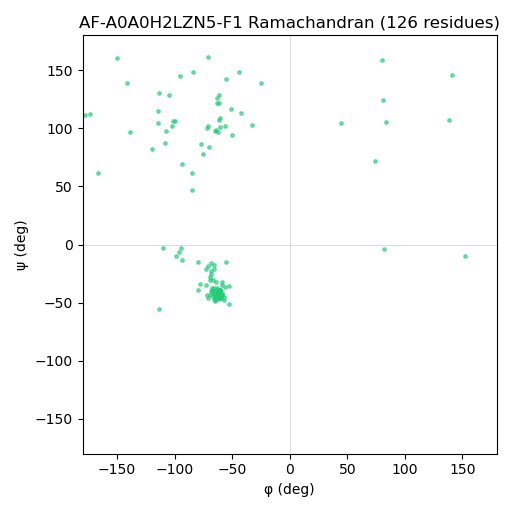 -9.445 18.822 -30.095 1.00 62.50 127 THR A CA 1
ATOM 975 C C . THR A 1 127 ? -9.166 18.982 -31.580 1.00 62.50 127 THR A C 1
ATOM 977 O O . THR A 1 127 ? -8.004 19.122 -31.961 1.00 62.50 127 THR A O 1
ATOM 980 N N . HIS A 1 128 ? -10.207 18.775 -32.385 1.00 55.56 128 HIS A N 1
ATOM 981 C CA . HIS A 1 128 ? -10.221 19.001 -33.829 1.00 55.56 128 HIS A CA 1
ATOM 982 C C . HIS A 1 128 ? -10.449 20.488 -34.111 1.00 55.56 128 HIS A C 1
ATOM 984 O O . HIS A 1 128 ? -11.152 21.126 -33.294 1.00 55.56 128 HIS A O 1
#

Organism: Variovorax paradoxus (NCBI:txid34073)